Protein AF-A0A024WIL2-F1 (afdb_monomer_lite)

pLDDT: mean 81.46, std 15.48, range [38.41, 95.81]

Sequence (92 aa):
MQKYIYVIVQFCGAVKQGPNLHGFYGRKSGDSDFPYSDANKNSGIIWSDKHLFEYLLNPKLYIPGTKMIFAGIKKEKERADLIEYLKKASSE

InterPro domains:
  IPR002327 Cytochrome c, class IA/ IB [PR00604] (15-30)
  IPR002327 Cytochrome c, class IA/ IB [PR00604] (44-60)
  IPR002327 Cytochrome c, class IA/ IB [PR00604] (63-73)
  IPR002327 Cytochrome c, class IA/ IB [PR00604] (80-88)
  IPR002327 Cytochrome c, class IA/ IB [PTHR11961] (13-90)
  IPR009056 Cytochrome c-like domain [PF00034] (16-89)
  IPR009056 Cytochrome c-like domain [PS51007] (1-90)
  IPR036909 Cytochrome c-like domain superfamily [G3DSA:1.10.760.10] (8-89)
  IPR036909 Cytochrome c-like domain superfamily [SSF46626] (13-89)

Structure (mmCIF, N/CA/C/O backbone):
data_AF-A0A024WIL2-F1
#
_entry.id   AF-A0A024WIL2-F1
#
loop_
_atom_site.group_PDB
_atom_site.id
_atom_site.type_symbol
_atom_site.label_atom_id
_atom_site.label_alt_id
_atom_site.label_comp_id
_atom_site.label_asym_id
_atom_site.label_entity_id
_atom_site.label_seq_id
_atom_site.pdbx_PDB_ins_code
_atom_site.Cartn_x
_atom_site.Cartn_y
_atom_site.Cartn_z
_atom_site.occupancy
_atom_site.B_iso_or_equiv
_atom_site.auth_seq_id
_atom_site.auth_comp_id
_atom_site.auth_asym_id
_atom_site.auth_atom_id
_atom_site.pdbx_PDB_model_num
ATOM 1 N N . MET A 1 1 ? -6.458 12.172 8.634 1.00 67.56 1 MET A N 1
ATOM 2 C CA . MET A 1 1 ? -6.136 12.248 7.195 1.00 67.56 1 MET A CA 1
ATOM 3 C C . MET A 1 1 ? -4.690 12.692 6.955 1.00 67.56 1 MET A C 1
ATOM 5 O O . MET A 1 1 ? -3.909 11.850 6.535 1.00 67.56 1 MET A O 1
ATOM 9 N N . GLN A 1 2 ? -4.281 13.913 7.344 1.00 64.25 2 GLN A N 1
ATOM 10 C CA . GLN A 1 2 ? -2.911 14.447 7.145 1.00 64.25 2 GLN A CA 1
ATOM 11 C C . GLN A 1 2 ? -1.771 13.497 7.562 1.00 64.25 2 GLN A C 1
ATOM 13 O O . GLN A 1 2 ? -0.816 13.298 6.817 1.00 64.25 2 GLN A O 1
ATOM 18 N N . LYS A 1 3 ? -1.896 12.859 8.736 1.00 71.88 3 LYS A N 1
ATOM 19 C CA . LYS A 1 3 ? -0.878 11.933 9.260 1.00 71.88 3 LYS A CA 1
ATOM 20 C C . LYS A 1 3 ? -0.640 10.704 8.373 1.00 71.88 3 LYS A C 1
ATOM 22 O O . LYS A 1 3 ? 0.464 10.183 8.355 1.00 71.88 3 LYS A O 1
ATOM 27 N N . TYR A 1 4 ? -1.667 10.228 7.664 1.00 75.31 4 TYR A N 1
ATOM 28 C CA . TYR A 1 4 ? -1.556 9.041 6.813 1.00 75.31 4 TYR A CA 1
ATOM 29 C C . TYR A 1 4 ? -0.919 9.394 5.472 1.00 75.31 4 TYR A C 1
ATOM 31 O O . TYR A 1 4 ? -0.071 8.654 4.989 1.00 75.31 4 TYR A O 1
ATOM 39 N N . ILE A 1 5 ? -1.262 10.561 4.923 1.00 70.81 5 ILE A N 1
ATOM 40 C CA . ILE A 1 5 ? -0.712 11.064 3.659 1.00 70.81 5 ILE A CA 1
ATOM 41 C C . ILE A 1 5 ? 0.816 11.153 3.741 1.00 70.81 5 ILE A C 1
ATOM 43 O O . ILE A 1 5 ? 1.500 10.634 2.866 1.00 70.81 5 ILE A O 1
ATOM 47 N N . TYR A 1 6 ? 1.358 11.705 4.833 1.00 66.44 6 TYR A N 1
ATOM 48 C CA . TYR A 1 6 ? 2.809 11.828 5.020 1.00 66.44 6 TYR A CA 1
ATOM 49 C C . TYR A 1 6 ? 3.543 10.475 4.960 1.00 66.44 6 TYR A C 1
ATOM 51 O O . TYR A 1 6 ? 4.603 10.368 4.346 1.00 66.44 6 TYR A O 1
ATOM 59 N N . VAL A 1 7 ? 2.950 9.426 5.540 1.00 68.06 7 VAL A N 1
ATOM 60 C CA . VAL A 1 7 ? 3.534 8.074 5.571 1.00 68.06 7 VAL A CA 1
ATOM 61 C C . VAL A 1 7 ? 3.511 7.413 4.189 1.00 68.06 7 VAL A C 1
ATOM 63 O O . VAL A 1 7 ? 4.490 6.778 3.802 1.00 68.06 7 VAL A O 1
ATOM 66 N N . ILE A 1 8 ? 2.417 7.566 3.433 1.00 70.81 8 ILE A N 1
ATOM 67 C CA . ILE A 1 8 ? 2.282 6.970 2.092 1.00 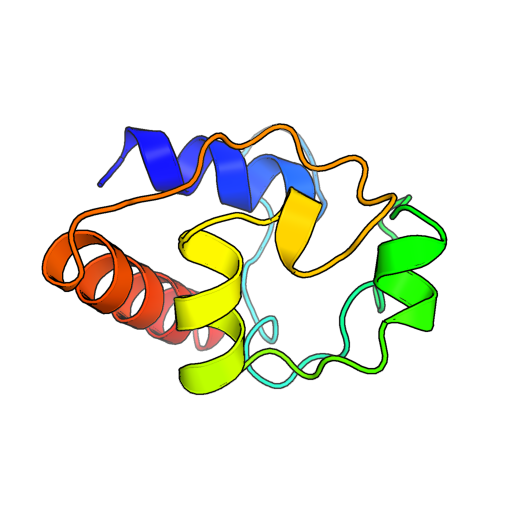70.81 8 ILE A CA 1
ATOM 68 C C . ILE A 1 8 ? 3.194 7.676 1.079 1.00 70.81 8 ILE A C 1
ATOM 70 O O . ILE A 1 8 ? 3.890 7.022 0.303 1.00 70.81 8 ILE A O 1
ATOM 74 N N . VAL A 1 9 ? 3.239 9.008 1.122 1.00 62.50 9 VAL A N 1
ATOM 75 C CA . VAL A 1 9 ? 3.999 9.845 0.183 1.00 62.50 9 VAL A CA 1
ATOM 76 C C . VAL A 1 9 ? 5.512 9.614 0.303 1.00 62.50 9 VAL A C 1
ATOM 78 O O . VAL A 1 9 ? 6.198 9.521 -0.712 1.00 62.50 9 VAL A O 1
ATOM 81 N N . GLN A 1 10 ? 6.050 9.428 1.515 1.00 57.47 10 GLN A N 1
ATOM 82 C CA . GLN A 1 10 ? 7.477 9.118 1.699 1.00 57.47 10 GLN A CA 1
ATOM 83 C C . GLN A 1 10 ? 7.919 7.805 1.028 1.00 57.47 10 GLN A C 1
ATOM 85 O O . GLN A 1 10 ? 9.075 7.693 0.623 1.00 57.47 10 GLN A O 1
ATOM 90 N N . PHE A 1 11 ? 7.018 6.830 0.883 1.00 56.50 11 PHE A N 1
ATOM 91 C CA . PHE A 1 11 ? 7.317 5.523 0.289 1.00 56.50 11 PHE A CA 1
ATOM 92 C C . PHE A 1 11 ? 7.083 5.451 -1.229 1.00 56.50 11 PHE A C 1
ATOM 94 O O . PHE A 1 11 ? 7.524 4.486 -1.850 1.00 56.50 11 PHE A O 1
ATOM 101 N N . CYS A 1 12 ? 6.411 6.437 -1.839 1.00 54.06 12 CYS A N 1
ATOM 102 C CA . CYS A 1 12 ? 6.132 6.456 -3.283 1.00 54.06 12 CYS A CA 1
ATOM 103 C C . CYS A 1 12 ? 7.223 7.142 -4.137 1.00 54.06 12 CYS A C 1
ATOM 105 O O . CYS A 1 12 ? 7.171 7.086 -5.361 1.00 54.06 12 CYS A O 1
ATOM 107 N N . GLY A 1 13 ? 8.248 7.717 -3.504 1.00 44.16 13 GLY A N 1
ATOM 108 C CA . GLY A 1 13 ? 9.470 8.159 -4.176 1.00 44.16 13 GLY A CA 1
ATOM 109 C C . GLY A 1 13 ? 9.471 9.594 -4.707 1.00 44.16 13 GLY A C 1
ATOM 110 O O . GLY A 1 13 ? 8.843 9.889 -5.713 1.00 44.16 13 GLY A O 1
ATOM 111 N N . ALA A 1 14 ? 10.287 10.415 -4.023 1.00 43.03 14 ALA A N 1
ATOM 112 C CA . ALA A 1 14 ? 10.973 11.667 -4.407 1.00 43.03 14 ALA A CA 1
ATOM 113 C C . ALA A 1 14 ? 10.779 12.880 -3.453 1.00 43.03 14 ALA A C 1
ATOM 115 O O . ALA A 1 14 ? 9.989 13.786 -3.664 1.00 43.03 14 ALA A O 1
ATOM 116 N N . VAL A 1 15 ? 11.579 12.853 -2.383 1.00 43.03 15 VAL A N 1
ATOM 117 C CA . VAL A 1 15 ? 12.419 13.924 -1.799 1.00 43.03 15 VAL A CA 1
ATOM 118 C C . VAL A 1 15 ? 11.860 15.352 -1.576 1.00 43.03 15 VAL A C 1
ATOM 120 O O . VAL A 1 15 ? 11.713 16.171 -2.472 1.00 43.03 15 VAL A O 1
ATOM 123 N N . LYS A 1 16 ? 11.773 15.688 -0.281 1.00 40.09 16 LYS A N 1
ATOM 124 C CA . LYS A 1 16 ? 11.881 17.013 0.372 1.00 40.09 16 LYS A CA 1
ATOM 125 C C . LYS A 1 16 ? 10.794 18.076 0.168 1.00 40.09 16 LYS A C 1
ATOM 127 O O . LYS A 1 16 ? 10.651 18.871 1.089 1.00 40.09 16 LYS A O 1
ATOM 132 N N . GLN A 1 17 ? 9.968 18.037 -0.870 1.00 42.25 17 GLN A N 1
ATOM 133 C CA . GLN A 1 17 ? 8.715 18.809 -0.977 1.00 42.25 17 GLN A CA 1
ATOM 134 C C . GLN A 1 17 ? 7.726 17.988 -1.823 1.00 42.25 17 GLN A C 1
ATOM 136 O O . GLN A 1 17 ? 7.571 18.245 -3.001 1.00 42.25 17 GLN A O 1
ATOM 141 N N . GLY A 1 18 ? 7.138 16.942 -1.222 1.00 38.41 18 GLY A N 1
ATOM 142 C CA . GLY A 1 18 ? 6.068 16.101 -1.793 1.00 38.41 18 GLY A CA 1
ATOM 143 C C . GLY A 1 18 ? 6.325 15.468 -3.178 1.00 38.41 18 GLY A C 1
ATOM 144 O O . GLY A 1 18 ? 6.118 16.139 -4.182 1.00 38.41 18 GLY A O 1
ATOM 145 N N . PRO A 1 19 ? 6.677 14.172 -3.290 1.00 47.44 19 PRO A N 1
ATOM 146 C CA . PRO A 1 19 ? 6.716 13.503 -4.586 1.00 47.44 19 PRO A CA 1
ATOM 147 C C . PRO A 1 19 ? 5.346 13.398 -5.250 1.00 47.44 19 PRO A C 1
ATOM 149 O O . PRO A 1 19 ? 4.340 13.097 -4.608 1.00 47.44 19 PRO A O 1
ATOM 152 N N . ASN A 1 20 ? 5.370 13.598 -6.563 1.00 58.41 20 ASN A N 1
ATOM 153 C CA . ASN A 1 20 ? 4.243 13.517 -7.469 1.00 58.41 20 ASN A CA 1
ATOM 154 C C . ASN A 1 20 ? 3.501 12.165 -7.345 1.00 58.41 20 ASN A C 1
ATOM 156 O O . ASN A 1 20 ? 4.077 11.108 -7.611 1.00 58.41 20 ASN A O 1
ATOM 160 N N . LEU A 1 21 ? 2.225 12.193 -6.945 1.00 68.12 21 LEU A N 1
ATOM 161 C CA . LEU A 1 21 ? 1.347 11.015 -6.940 1.00 68.12 21 LEU A CA 1
ATOM 162 C C . LEU A 1 21 ? 0.812 10.692 -8.345 1.00 68.12 21 LEU A C 1
ATOM 164 O O . LEU A 1 21 ? 0.179 9.652 -8.522 1.00 68.12 21 LEU A O 1
ATOM 168 N N . HIS A 1 22 ? 1.086 11.532 -9.345 1.00 72.44 22 HIS A N 1
ATOM 169 C CA . HIS A 1 22 ? 0.606 11.386 -10.712 1.00 72.44 22 HIS A CA 1
ATOM 170 C C . HIS A 1 22 ? 0.932 10.009 -11.296 1.00 72.44 22 HIS A C 1
ATOM 172 O O . HIS A 1 22 ? 2.052 9.491 -11.201 1.00 72.44 22 HIS A O 1
ATOM 178 N N . GLY A 1 23 ? -0.090 9.382 -11.873 1.00 75.50 23 GLY A N 1
ATOM 179 C CA . GLY A 1 23 ? -0.023 8.034 -12.427 1.00 75.50 23 GLY A CA 1
ATOM 180 C C . GLY A 1 23 ? 0.285 6.935 -11.405 1.00 75.50 23 GLY A C 1
ATOM 181 O O . GLY A 1 23 ? 0.762 5.876 -11.795 1.00 75.50 23 GLY A O 1
ATOM 182 N N . PHE A 1 24 ? 0.140 7.164 -10.092 1.00 82.19 24 PHE A N 1
ATOM 183 C CA . PHE A 1 24 ? 0.247 6.112 -9.065 1.00 82.19 24 PHE A CA 1
ATOM 184 C C . PHE A 1 24 ? -0.887 5.100 -9.199 1.00 82.19 24 PHE A C 1
ATOM 186 O O . PHE A 1 24 ? -0.677 3.888 -9.125 1.00 82.19 24 PHE A O 1
ATOM 193 N N . TYR A 1 25 ? -2.094 5.611 -9.404 1.00 85.50 25 TYR A N 1
ATOM 194 C CA . TYR A 1 25 ? -3.284 4.805 -9.562 1.00 85.50 25 TYR A CA 1
ATOM 195 C C . TYR A 1 25 ? -3.218 4.041 -10.892 1.00 85.50 25 TYR A C 1
ATOM 197 O O . TYR A 1 25 ? -2.935 4.620 -11.937 1.00 85.50 25 TYR A O 1
ATOM 205 N N . GLY A 1 26 ? -3.437 2.727 -10.855 1.00 87.12 26 GLY A N 1
ATOM 206 C CA . GLY A 1 26 ? -3.261 1.840 -12.008 1.00 87.12 26 GLY A CA 1
ATOM 207 C C . GLY A 1 26 ? -1.811 1.435 -12.293 1.00 87.12 26 GLY A C 1
ATOM 208 O O . GLY A 1 26 ? -1.579 0.622 -13.186 1.00 87.12 26 GLY A O 1
ATOM 209 N N . ARG A 1 27 ? -0.828 1.937 -11.533 1.00 88.44 27 ARG A N 1
ATOM 210 C CA . ARG A 1 27 ? 0.576 1.532 -11.674 1.00 88.44 27 ARG A CA 1
ATOM 211 C C . ARG A 1 27 ? 0.831 0.186 -11.013 1.00 88.44 27 ARG A C 1
ATOM 213 O O . ARG A 1 27 ? 0.215 -0.154 -9.998 1.00 88.44 27 ARG A O 1
ATOM 220 N N . LYS A 1 28 ? 1.806 -0.550 -11.540 1.00 90.62 28 LYS A N 1
ATOM 221 C CA . LYS A 1 28 ? 2.346 -1.731 -10.872 1.00 90.62 28 LYS A CA 1
ATOM 222 C C . LYS A 1 28 ? 3.122 -1.323 -9.610 1.00 90.62 28 LYS A C 1
ATOM 224 O O . LYS A 1 28 ? 3.844 -0.327 -9.583 1.00 90.62 28 LYS A O 1
ATOM 229 N N . SER A 1 29 ? 2.969 -2.094 -8.537 1.00 89.69 29 SER A N 1
ATOM 230 C CA . SER A 1 29 ? 3.736 -1.895 -7.305 1.00 89.69 29 SER A CA 1
ATOM 231 C C . SER A 1 29 ? 5.227 -2.115 -7.554 1.00 89.69 29 SER A C 1
ATOM 233 O O . SER A 1 29 ? 5.620 -3.072 -8.216 1.00 89.69 29 SER A O 1
ATOM 235 N N . GLY A 1 30 ? 6.061 -1.228 -7.013 1.00 86.06 30 GLY A N 1
ATOM 236 C CA . GLY A 1 30 ? 7.509 -1.303 -7.195 1.00 86.06 30 GLY A CA 1
ATOM 237 C C . GLY A 1 30 ? 8.020 -0.831 -8.560 1.00 86.06 30 GLY A C 1
ATOM 238 O O . GLY A 1 30 ? 9.213 -0.964 -8.813 1.00 86.06 30 GLY A O 1
ATOM 239 N N . ASP A 1 31 ? 7.144 -0.297 -9.413 1.00 85.12 31 ASP A N 1
ATOM 240 C CA . ASP A 1 31 ? 7.457 0.150 -10.773 1.00 85.12 31 ASP A CA 1
ATOM 241 C C . ASP A 1 31 ? 7.743 1.661 -10.805 1.00 85.12 31 ASP A C 1
ATOM 243 O O . ASP A 1 31 ? 6.927 2.483 -11.229 1.00 85.12 31 ASP A O 1
ATOM 247 N N . SER A 1 32 ? 8.874 2.049 -10.212 1.00 77.19 32 SER A N 1
ATOM 248 C CA . SER A 1 32 ? 9.448 3.394 -10.324 1.00 77.19 32 SER A CA 1
ATOM 249 C C . SER A 1 32 ? 10.942 3.369 -9.995 1.00 77.19 32 SER A C 1
ATOM 251 O O . SER A 1 32 ? 11.457 2.372 -9.487 1.00 77.19 32 SER A O 1
ATOM 253 N N . ASP A 1 33 ? 11.624 4.496 -10.206 1.00 76.12 33 ASP A N 1
ATOM 254 C CA . ASP A 1 33 ? 13.041 4.674 -9.857 1.00 76.12 33 ASP A CA 1
ATOM 255 C C . ASP A 1 33 ? 13.307 4.706 -8.335 1.00 76.12 33 ASP A C 1
ATOM 257 O O . ASP A 1 33 ? 14.449 4.836 -7.888 1.00 76.12 33 ASP A O 1
ATOM 261 N N . PHE A 1 34 ? 12.269 4.582 -7.500 1.00 75.44 34 PHE A N 1
ATOM 262 C CA . PHE A 1 34 ? 12.426 4.478 -6.054 1.00 75.44 34 PHE A CA 1
ATOM 263 C C . PHE A 1 34 ? 13.000 3.106 -5.650 1.00 75.44 34 PHE A C 1
ATOM 265 O O . PHE A 1 34 ? 12.575 2.072 -6.174 1.00 75.44 34 PHE A O 1
ATOM 272 N N . PRO A 1 35 ? 13.912 3.040 -4.658 1.00 78.00 35 PRO A N 1
ATOM 273 C CA . PRO A 1 35 ? 14.463 1.784 -4.151 1.00 78.00 35 PRO A CA 1
ATOM 274 C C . PRO A 1 35 ? 13.442 0.997 -3.309 1.00 78.00 35 PRO A C 1
ATOM 276 O O . PRO A 1 35 ? 13.565 0.852 -2.089 1.00 78.00 35 PRO A O 1
ATOM 279 N N . TYR A 1 36 ? 12.426 0.450 -3.971 1.00 83.06 36 TYR A N 1
ATOM 280 C CA . TYR A 1 36 ? 11.445 -0.439 -3.364 1.00 83.06 36 TYR A CA 1
ATOM 281 C C . TYR A 1 36 ? 12.072 -1.736 -2.855 1.00 83.06 36 TYR A C 1
ATOM 283 O O . TYR A 1 36 ? 13.123 -2.184 -3.318 1.00 83.06 36 TYR A O 1
ATOM 291 N N . SER A 1 37 ? 11.374 -2.370 -1.911 1.00 86.56 37 SER A N 1
ATOM 292 C CA . SER A 1 37 ? 11.670 -3.746 -1.520 1.00 86.56 37 SER A CA 1
ATOM 293 C C . SER A 1 37 ? 11.448 -4.711 -2.690 1.00 86.56 37 SER A C 1
ATOM 295 O O . SER A 1 37 ? 10.568 -4.482 -3.525 1.00 86.56 37 SER A O 1
ATOM 297 N N . ASP A 1 38 ? 12.186 -5.820 -2.711 1.00 90.12 38 ASP A N 1
ATOM 298 C CA . ASP A 1 38 ? 11.976 -6.873 -3.712 1.00 90.12 38 ASP A CA 1
ATOM 299 C C . ASP A 1 38 ? 10.563 -7.459 -3.623 1.00 90.12 38 ASP A C 1
ATOM 301 O O . ASP A 1 38 ? 9.974 -7.811 -4.641 1.00 90.12 38 ASP A O 1
ATOM 305 N N . ALA A 1 39 ? 9.969 -7.472 -2.425 1.00 91.50 39 ALA A N 1
ATOM 306 C CA . ALA A 1 39 ? 8.583 -7.878 -2.228 1.00 91.50 39 ALA A CA 1
ATOM 307 C C . ALA A 1 39 ? 7.597 -6.982 -2.992 1.00 91.50 39 ALA A C 1
ATOM 309 O O . ALA A 1 39 ? 6.697 -7.483 -3.656 1.00 91.50 39 ALA A O 1
ATOM 310 N N . ASN A 1 40 ? 7.774 -5.656 -2.952 1.00 89.44 40 ASN A N 1
ATOM 311 C CA . ASN A 1 40 ? 6.919 -4.728 -3.699 1.00 89.44 40 ASN A CA 1
ATOM 312 C C . ASN A 1 40 ? 7.067 -4.928 -5.213 1.00 89.44 40 ASN A C 1
ATOM 314 O O . ASN A 1 40 ? 6.051 -5.080 -5.892 1.00 89.44 40 ASN A O 1
ATOM 318 N N . LYS A 1 41 ? 8.309 -5.003 -5.714 1.00 89.44 41 LYS A N 1
ATOM 319 C CA . LYS A 1 41 ? 8.617 -5.200 -7.145 1.00 89.44 41 LYS A CA 1
ATOM 320 C C . LYS A 1 41 ? 8.023 -6.498 -7.704 1.00 89.44 41 LYS A C 1
ATOM 322 O O . LYS A 1 41 ? 7.515 -6.522 -8.824 1.00 89.44 41 LYS A O 1
ATOM 327 N N . ASN A 1 42 ? 8.051 -7.563 -6.902 1.00 93.25 42 ASN A N 1
ATOM 328 C CA . ASN A 1 42 ? 7.588 -8.897 -7.289 1.00 93.25 42 ASN A CA 1
ATOM 329 C C . ASN A 1 42 ? 6.142 -9.205 -6.868 1.00 93.25 42 ASN A C 1
ATOM 331 O O . ASN A 1 42 ? 5.652 -10.296 -7.138 1.00 93.25 42 ASN A O 1
ATOM 335 N N . SER A 1 43 ? 5.437 -8.264 -6.234 1.00 92.25 43 SER A N 1
ATOM 336 C CA . SER A 1 43 ? 4.094 -8.512 -5.690 1.00 92.25 43 SER A CA 1
ATOM 337 C C . SER A 1 43 ? 3.019 -8.792 -6.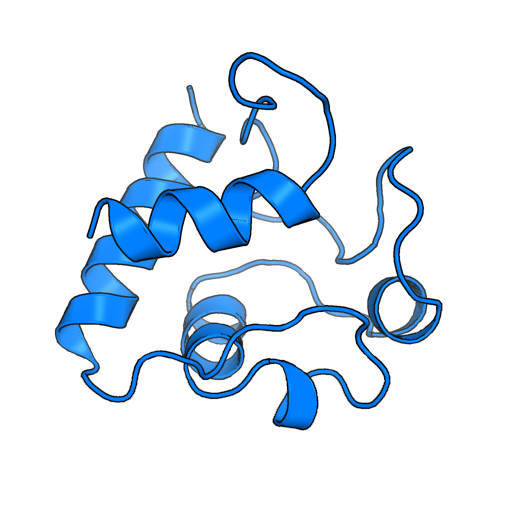745 1.00 92.25 43 SER A C 1
ATOM 339 O O . SER A 1 43 ? 1.968 -9.333 -6.416 1.00 92.25 43 SER A O 1
ATOM 341 N N . GLY A 1 44 ? 3.239 -8.374 -7.998 1.00 92.31 44 GLY A N 1
ATOM 342 C CA . GLY A 1 44 ? 2.241 -8.468 -9.071 1.00 92.31 44 GLY A CA 1
ATOM 343 C C . GLY A 1 44 ? 1.025 -7.549 -8.890 1.00 92.31 44 GLY A C 1
ATOM 344 O O . GLY A 1 44 ? 0.096 -7.604 -9.690 1.00 92.31 44 GLY A O 1
ATOM 345 N N . ILE A 1 45 ? 1.022 -6.697 -7.861 1.00 93.62 45 ILE A N 1
ATOM 346 C CA . ILE A 1 45 ? -0.103 -5.815 -7.541 1.00 93.62 45 ILE A CA 1
ATOM 347 C C . ILE A 1 45 ? -0.151 -4.643 -8.516 1.00 93.62 45 ILE A C 1
ATOM 349 O O . ILE A 1 45 ? 0.860 -3.982 -8.760 1.00 93.62 45 ILE A O 1
ATOM 353 N N . ILE A 1 46 ? -1.360 -4.341 -8.984 1.00 93.25 46 ILE A N 1
ATOM 354 C CA . ILE A 1 46 ? -1.703 -3.098 -9.675 1.00 93.25 46 ILE A CA 1
ATOM 355 C C . ILE A 1 46 ? -2.545 -2.254 -8.717 1.00 93.25 46 ILE A C 1
ATOM 357 O O . ILE A 1 46 ? -3.564 -2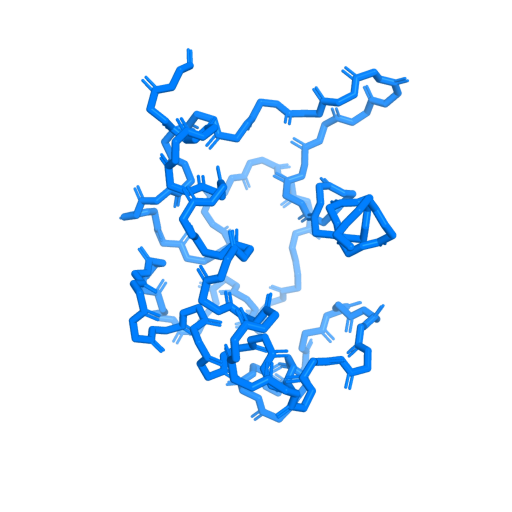.721 -8.194 1.00 93.25 46 ILE A O 1
ATOM 361 N N . TRP A 1 47 ? -2.123 -1.017 -8.453 1.00 90.62 47 TRP A N 1
ATOM 362 C CA . TRP A 1 47 ? -2.809 -0.161 -7.488 1.00 90.62 47 TRP A CA 1
ATOM 363 C C . TRP A 1 47 ? -4.212 0.211 -7.974 1.00 90.62 47 TRP A C 1
ATOM 365 O O . TRP A 1 47 ? -4.386 0.849 -9.005 1.00 90.62 47 TRP A O 1
ATOM 375 N N . SER A 1 48 ? -5.219 -0.203 -7.211 1.00 92.62 48 SER A N 1
ATOM 376 C CA . SER A 1 48 ? -6.647 0.026 -7.459 1.00 92.62 48 SER A CA 1
ATOM 377 C C . SER A 1 48 ? -7.380 0.146 -6.125 1.00 92.62 48 SER A C 1
ATOM 379 O O . SER A 1 48 ? -6.796 -0.167 -5.087 1.00 92.62 48 SER A O 1
ATOM 381 N N . ASP A 1 49 ? -8.659 0.528 -6.140 1.00 93.50 49 ASP A N 1
ATOM 382 C CA . ASP A 1 49 ? -9.470 0.687 -4.924 1.00 93.50 49 ASP A CA 1
ATOM 383 C C . ASP A 1 49 ? -9.425 -0.572 -4.048 1.00 93.50 49 ASP A C 1
ATOM 385 O O . ASP A 1 49 ? -9.124 -0.492 -2.860 1.00 93.50 49 ASP A O 1
ATOM 389 N N . LYS A 1 50 ? -9.619 -1.751 -4.654 1.00 94.81 50 LYS A N 1
ATOM 390 C CA . LYS A 1 50 ? -9.574 -3.041 -3.953 1.00 94.81 50 LYS A CA 1
ATOM 391 C C . LYS A 1 50 ? -8.211 -3.288 -3.305 1.00 94.81 50 LYS A C 1
ATOM 393 O O . LYS A 1 50 ? -8.131 -3.588 -2.117 1.00 94.81 50 LYS A O 1
ATOM 398 N N . HIS A 1 51 ? -7.140 -3.166 -4.088 1.00 94.88 51 HIS A N 1
ATOM 399 C CA . HIS A 1 51 ? -5.786 -3.446 -3.611 1.00 94.88 51 HIS A CA 1
ATOM 400 C C . HIS A 1 51 ? -5.345 -2.440 -2.541 1.00 94.88 51 HIS A C 1
ATOM 402 O O . HIS A 1 51 ? -4.738 -2.831 -1.548 1.00 94.88 51 HIS A O 1
ATOM 408 N N . LEU A 1 52 ? -5.691 -1.162 -2.699 1.00 92.88 52 LEU A N 1
ATOM 409 C CA . LEU A 1 52 ? -5.380 -0.122 -1.724 1.00 92.88 52 LEU A CA 1
ATOM 410 C C . LEU A 1 52 ? -6.177 -0.291 -0.432 1.00 92.88 52 LEU A C 1
ATOM 412 O O . LEU A 1 52 ? -5.617 -0.093 0.641 1.00 92.88 52 LEU A O 1
ATOM 416 N N . PHE A 1 53 ? -7.449 -0.682 -0.502 1.00 95.19 53 PHE A N 1
ATOM 417 C CA . PHE A 1 53 ? -8.270 -0.869 0.693 1.00 95.19 53 PHE A CA 1
ATOM 418 C C . PHE A 1 53 ? -7.731 -1.981 1.598 1.00 95.19 53 PHE A C 1
ATOM 420 O O . PHE A 1 53 ? -7.608 -1.777 2.808 1.00 95.19 53 PHE A O 1
ATOM 427 N N . GLU A 1 54 ? -7.324 -3.107 1.011 1.00 95.50 54 GLU A N 1
ATOM 428 C CA . GLU A 1 54 ? -6.681 -4.208 1.737 1.00 95.50 54 GLU A CA 1
ATOM 429 C C . GLU A 1 54 ? -5.273 -3.833 2.213 1.00 95.50 54 GLU A C 1
ATOM 431 O O . GLU A 1 54 ? -4.914 -4.029 3.377 1.00 95.50 54 GLU A O 1
ATOM 436 N N . TYR A 1 55 ? -4.475 -3.214 1.342 1.00 93.06 55 TYR A N 1
ATOM 437 C CA . TYR A 1 55 ? -3.119 -2.792 1.678 1.00 93.06 55 TYR A CA 1
ATOM 438 C C . TYR A 1 55 ? -3.091 -1.813 2.853 1.00 93.06 55 TYR A C 1
ATOM 440 O O . TYR A 1 55 ? -2.280 -1.954 3.767 1.00 93.06 55 TYR A O 1
ATOM 448 N N . LEU A 1 56 ? -4.002 -0.838 2.866 1.00 93.56 56 LEU A N 1
ATOM 449 C CA . LEU A 1 56 ? -4.093 0.163 3.924 1.00 93.56 56 LEU A CA 1
ATOM 450 C C . LEU A 1 56 ? -4.582 -0.420 5.251 1.00 93.56 56 LEU A C 1
ATOM 452 O O . LEU A 1 56 ? -4.385 0.231 6.274 1.00 93.56 56 LEU A O 1
ATOM 456 N N . LEU A 1 57 ? -5.187 -1.614 5.279 1.00 95.81 57 LEU A N 1
ATOM 457 C CA . LEU A 1 57 ? -5.505 -2.296 6.534 1.00 95.81 57 LEU A CA 1
ATOM 458 C C . LEU A 1 57 ? -4.236 -2.805 7.221 1.00 95.81 57 LEU A C 1
ATOM 460 O O . LEU A 1 57 ? -4.089 -2.612 8.427 1.00 95.81 57 LEU A O 1
ATOM 464 N N . ASN A 1 58 ? -3.343 -3.461 6.474 1.00 94.50 58 ASN A N 1
ATOM 465 C CA . ASN A 1 58 ? -2.075 -3.970 6.992 1.00 94.50 58 ASN A CA 1
ATOM 466 C C . ASN A 1 58 ? -1.067 -4.247 5.852 1.00 94.50 58 ASN A C 1
ATOM 468 O O . ASN A 1 58 ? -1.051 -5.347 5.294 1.00 94.50 58 ASN A O 1
ATOM 472 N N . PRO A 1 59 ? -0.164 -3.299 5.549 1.00 92.25 59 PRO A N 1
ATOM 473 C CA . PRO A 1 59 ? 0.790 -3.426 4.446 1.00 92.25 59 PRO A CA 1
ATOM 474 C C . PRO A 1 59 ? 1.730 -4.623 4.556 1.00 92.25 59 PRO A C 1
ATOM 476 O O . PRO A 1 59 ? 2.039 -5.254 3.551 1.00 92.25 59 PRO A O 1
ATOM 479 N N . LYS A 1 60 ? 2.184 -4.944 5.774 1.00 91.56 60 LYS A N 1
ATOM 480 C CA . LYS A 1 60 ? 3.118 -6.054 6.016 1.00 91.56 60 LYS A CA 1
ATOM 481 C C . LYS A 1 60 ? 2.466 -7.414 5.819 1.00 91.56 60 LYS A C 1
ATOM 483 O O . LYS A 1 60 ? 3.143 -8.346 5.403 1.00 91.56 60 LYS A O 1
ATOM 488 N N . LEU A 1 61 ? 1.176 -7.519 6.133 1.00 95.00 61 LEU A N 1
ATOM 489 C CA . LEU A 1 61 ? 0.400 -8.723 5.862 1.00 95.00 61 LEU A CA 1
ATOM 490 C C . LEU A 1 61 ? 0.079 -8.839 4.369 1.00 95.00 61 LEU A C 1
ATOM 492 O O . LEU A 1 61 ? 0.138 -9.930 3.816 1.00 95.00 61 LEU A O 1
ATOM 496 N N . TYR A 1 62 ? -0.236 -7.714 3.725 1.00 95.81 62 TYR A N 1
ATOM 497 C CA . TYR A 1 62 ? -0.631 -7.686 2.321 1.00 95.81 62 TYR A CA 1
ATOM 498 C C . TYR A 1 62 ? 0.535 -7.933 1.355 1.00 95.81 62 TYR A C 1
ATOM 500 O O . TYR A 1 62 ? 0.390 -8.662 0.379 1.00 95.81 62 TYR A O 1
ATOM 508 N N . ILE A 1 63 ? 1.699 -7.340 1.634 1.00 93.44 63 ILE A N 1
ATOM 509 C CA . ILE A 1 63 ? 2.948 -7.545 0.891 1.00 93.44 63 ILE A CA 1
ATOM 510 C C . ILE A 1 63 ? 4.019 -8.009 1.888 1.00 93.44 63 ILE A C 1
ATOM 512 O O . ILE A 1 63 ? 4.776 -7.184 2.417 1.00 93.44 63 ILE A O 1
ATOM 516 N N . PRO A 1 64 ? 4.099 -9.321 2.174 1.00 94.25 64 PRO A N 1
ATOM 517 C CA . PRO A 1 64 ? 5.119 -9.866 3.062 1.00 94.25 64 PRO A CA 1
ATOM 518 C C . PRO A 1 64 ? 6.527 -9.512 2.576 1.00 94.25 64 PRO A C 1
ATOM 520 O O . PRO A 1 64 ? 6.874 -9.741 1.422 1.00 94.25 64 PRO A O 1
ATOM 523 N N . GLY A 1 65 ? 7.343 -8.926 3.456 1.00 89.50 65 GLY A N 1
ATOM 524 C CA . GLY A 1 65 ? 8.689 -8.449 3.113 1.00 89.50 65 GLY A CA 1
ATOM 525 C C . GLY A 1 65 ? 8.751 -7.003 2.610 1.00 89.50 65 GLY A C 1
ATOM 526 O O . GLY A 1 65 ? 9.838 -6.516 2.292 1.00 89.50 65 GLY A O 1
ATOM 527 N N . THR A 1 66 ? 7.623 -6.280 2.577 1.00 88.88 66 THR A N 1
ATOM 528 C CA . THR A 1 66 ? 7.661 -4.838 2.322 1.00 88.88 66 THR A CA 1
ATOM 529 C C . THR A 1 66 ? 8.477 -4.106 3.389 1.00 88.88 66 THR A C 1
ATOM 531 O O . THR A 1 66 ? 8.380 -4.379 4.587 1.00 88.88 66 THR A O 1
ATOM 534 N N . LYS A 1 67 ? 9.257 -3.113 2.950 1.00 84.94 67 LYS A N 1
ATOM 535 C CA . LYS A 1 67 ? 9.954 -2.176 3.843 1.00 84.94 67 LYS A CA 1
ATOM 536 C C . LYS A 1 67 ? 9.011 -1.114 4.425 1.00 84.94 67 LYS A C 1
ATOM 538 O O . LYS A 1 67 ? 9.453 -0.317 5.246 1.00 84.94 67 LYS A O 1
ATOM 543 N N . MET A 1 68 ? 7.734 -1.092 4.027 1.00 83.62 68 MET A N 1
ATOM 544 C CA . MET A 1 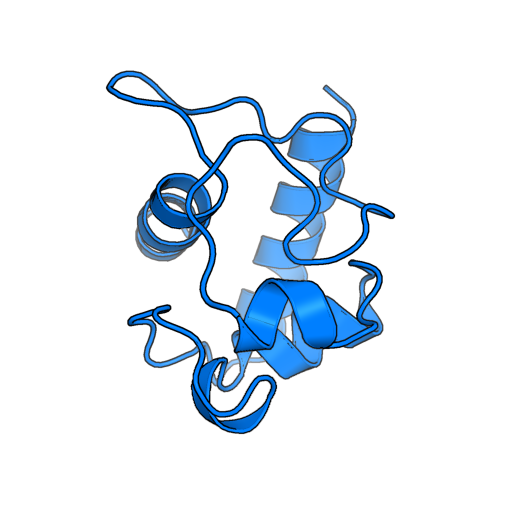68 ? 6.757 -0.121 4.515 1.00 83.62 68 MET A CA 1
ATOM 545 C C . MET A 1 68 ? 6.491 -0.282 6.015 1.00 83.62 68 MET A C 1
ATOM 547 O O . MET A 1 68 ? 5.988 -1.304 6.487 1.00 83.62 68 MET A O 1
ATOM 551 N N . ILE A 1 69 ? 6.793 0.776 6.769 1.00 83.81 69 ILE A N 1
ATOM 552 C CA . ILE A 1 69 ? 6.516 0.864 8.204 1.00 83.81 69 ILE A CA 1
ATOM 553 C C . ILE A 1 69 ? 5.235 1.671 8.386 1.00 83.81 69 ILE A C 1
ATOM 555 O O . ILE A 1 69 ? 5.251 2.874 8.627 1.00 83.81 69 ILE A O 1
ATOM 559 N N . PHE A 1 70 ? 4.103 0.990 8.244 1.00 86.44 70 PHE A N 1
ATOM 560 C CA . PHE A 1 70 ? 2.792 1.565 8.501 1.00 86.44 70 PHE A CA 1
ATOM 561 C C . PHE A 1 70 ? 1.917 0.544 9.220 1.00 86.44 70 PHE A C 1
ATOM 563 O O . PHE A 1 70 ? 1.809 -0.601 8.790 1.00 86.44 70 PHE A O 1
ATOM 570 N N . ALA A 1 71 ? 1.309 0.962 10.332 1.00 88.38 71 ALA A N 1
ATOM 571 C CA . ALA A 1 71 ? 0.471 0.095 11.161 1.00 88.38 71 ALA A CA 1
ATOM 572 C C . ALA A 1 71 ? -0.889 -0.232 10.519 1.00 88.38 71 ALA A C 1
ATOM 574 O O . ALA A 1 71 ? -1.580 -1.133 10.988 1.00 88.38 71 ALA A O 1
ATOM 575 N N . GLY A 1 72 ? -1.266 0.500 9.467 1.00 91.44 72 GLY A N 1
ATOM 576 C CA . GLY A 1 72 ? -2.559 0.379 8.815 1.00 91.44 72 GLY A CA 1
ATOM 577 C C . GLY A 1 72 ? -3.654 1.251 9.435 1.00 91.44 72 GLY A C 1
ATOM 578 O O . GLY A 1 72 ? -3.465 1.935 10.444 1.00 91.44 72 GLY A O 1
ATOM 579 N N . ILE A 1 73 ? -4.821 1.232 8.800 1.00 93.81 73 ILE A N 1
ATOM 580 C CA . ILE A 1 73 ? -6.021 1.985 9.162 1.00 93.81 73 ILE A CA 1
ATOM 581 C C . ILE A 1 73 ? -7.153 0.977 9.336 1.00 93.81 73 ILE A C 1
ATOM 583 O O . ILE A 1 73 ? -7.600 0.361 8.371 1.00 93.81 73 ILE A O 1
ATOM 587 N N . LYS A 1 74 ? -7.633 0.799 10.572 1.00 94.31 74 LYS A N 1
ATOM 588 C CA . LYS A 1 74 ? -8.709 -0.164 10.871 1.00 94.31 74 LYS A CA 1
ATOM 589 C C . LYS A 1 74 ? -10.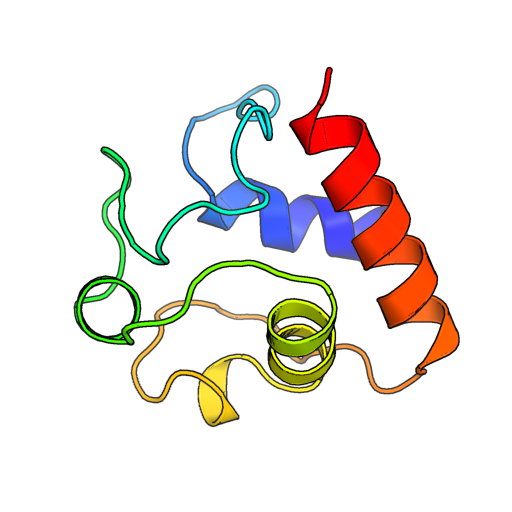090 0.323 10.439 1.00 94.31 74 LYS A C 1
ATOM 591 O O . LYS A 1 74 ? -10.933 -0.482 10.071 1.00 94.31 74 LYS A O 1
ATOM 596 N N . LYS A 1 75 ? -10.325 1.634 10.511 1.00 95.62 75 LYS A N 1
ATOM 597 C CA . LYS A 1 75 ? -11.612 2.237 10.162 1.00 95.62 75 LYS A CA 1
ATOM 598 C C . LYS A 1 75 ? -11.761 2.293 8.649 1.00 95.62 75 LYS A C 1
ATOM 600 O O . LYS A 1 75 ? -10.993 2.974 7.976 1.00 95.62 75 LYS A O 1
ATOM 605 N N . GLU A 1 76 ? -12.789 1.632 8.141 1.00 95.44 76 GLU A N 1
ATOM 606 C CA . GLU A 1 76 ? -13.060 1.530 6.706 1.00 95.44 76 GLU A CA 1
ATOM 607 C C . GLU A 1 76 ? -13.263 2.891 6.048 1.00 95.44 76 GLU A C 1
ATOM 609 O O . GLU A 1 76 ? -12.655 3.163 5.017 1.00 95.44 76 GLU A O 1
ATOM 614 N N . LYS A 1 77 ? -14.028 3.781 6.691 1.00 94.88 77 LYS A N 1
ATOM 615 C CA . LYS A 1 77 ? -14.247 5.144 6.194 1.00 94.88 77 LYS A CA 1
ATOM 616 C C . LYS A 1 77 ? -12.937 5.917 6.023 1.00 94.88 77 LYS A C 1
ATOM 618 O O . LYS A 1 77 ? -12.707 6.499 4.976 1.00 94.88 77 LYS A O 1
ATOM 623 N N . GLU A 1 78 ? -12.033 5.847 7.003 1.00 93.25 78 GLU A N 1
ATOM 624 C CA . GLU A 1 78 ? -10.730 6.523 6.901 1.00 93.25 78 GLU A CA 1
ATOM 625 C C . GLU A 1 78 ? -9.860 5.952 5.762 1.00 93.25 78 GLU A C 1
ATOM 627 O O . GLU A 1 78 ? -9.061 6.692 5.188 1.00 93.25 78 GLU A O 1
ATOM 632 N N . ARG A 1 79 ? -10.005 4.661 5.417 1.00 93.88 79 ARG A N 1
ATOM 633 C CA . ARG A 1 79 ? -9.349 4.073 4.236 1.00 93.88 79 ARG A CA 1
ATOM 634 C C . ARG A 1 79 ? -9.981 4.563 2.942 1.00 93.88 79 ARG A C 1
ATOM 636 O O . ARG A 1 79 ? -9.246 4.970 2.053 1.00 93.88 79 ARG A O 1
ATOM 643 N N . ALA A 1 80 ? -11.308 4.528 2.849 1.00 94.50 80 ALA A N 1
ATOM 644 C CA . ALA A 1 80 ? -12.041 4.970 1.667 1.00 94.50 80 ALA A CA 1
ATOM 645 C C . ALA A 1 80 ? -11.733 6.439 1.339 1.00 94.50 80 ALA A C 1
ATOM 647 O O . ALA A 1 80 ? -11.334 6.739 0.215 1.00 94.50 80 ALA A O 1
ATOM 648 N N . ASP A 1 81 ? -11.791 7.318 2.343 1.00 93.12 81 ASP A N 1
ATOM 649 C CA . ASP A 1 81 ? -11.487 8.741 2.179 1.00 93.12 81 ASP A CA 1
ATOM 650 C C . ASP A 1 81 ? -10.033 8.957 1.704 1.00 93.12 81 ASP A C 1
ATOM 652 O O . ASP A 1 81 ? -9.755 9.812 0.862 1.00 93.12 81 ASP A O 1
ATOM 656 N N . LEU A 1 82 ? -9.079 8.167 2.221 1.00 90.06 82 LEU A N 1
ATOM 657 C CA . LEU A 1 82 ? -7.679 8.242 1.796 1.00 90.06 82 LEU A CA 1
ATOM 658 C C . LEU A 1 82 ? -7.485 7.742 0.359 1.00 90.06 82 LEU A C 1
ATOM 660 O O . LEU A 1 82 ? -6.706 8.331 -0.383 1.00 90.06 82 LEU A O 1
ATOM 664 N N . ILE A 1 83 ? -8.173 6.673 -0.040 1.00 91.12 83 ILE A N 1
ATOM 665 C CA . ILE A 1 83 ? -8.113 6.148 -1.410 1.00 91.12 83 ILE A CA 1
ATOM 666 C C . ILE A 1 83 ? -8.659 7.176 -2.395 1.00 91.12 83 ILE A C 1
ATOM 668 O O . ILE A 1 83 ? -8.029 7.418 -3.423 1.00 91.12 83 ILE A O 1
ATOM 672 N N . GLU A 1 84 ? -9.778 7.825 -2.070 1.00 91.50 84 GLU A N 1
ATOM 673 C CA . GLU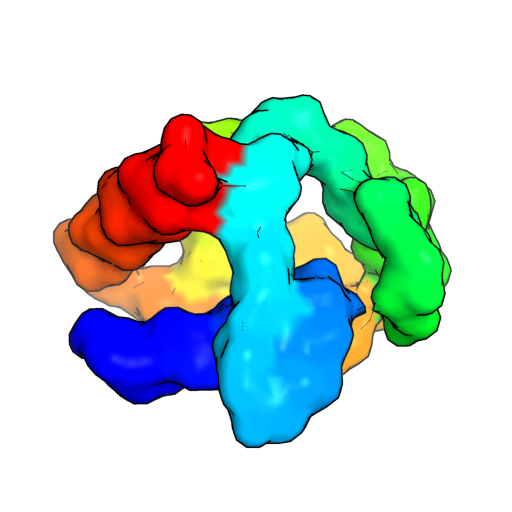 A 1 84 ? -10.339 8.884 -2.909 1.00 91.50 84 GLU A CA 1
ATOM 674 C C . GLU A 1 84 ? -9.353 10.049 -3.065 1.00 91.50 84 GLU A C 1
ATOM 676 O O . GLU A 1 84 ? -9.131 10.526 -4.180 1.00 91.50 84 GLU A O 1
ATOM 681 N N . TYR A 1 85 ? -8.702 10.458 -1.972 1.00 87.69 85 TYR A N 1
ATOM 682 C CA . TYR A 1 85 ? -7.645 11.466 -2.023 1.00 87.69 85 TYR A CA 1
ATOM 683 C C . TYR A 1 85 ? -6.476 11.036 -2.922 1.00 87.69 85 TYR A C 1
ATOM 685 O O . TYR A 1 85 ? -6.078 11.793 -3.802 1.00 87.69 85 TYR A O 1
ATOM 693 N N . LEU A 1 86 ? -5.947 9.819 -2.743 1.00 85.62 86 LEU A N 1
ATOM 694 C CA . LEU A 1 86 ? -4.833 9.300 -3.546 1.00 85.62 86 LEU A CA 1
ATOM 695 C C . LEU A 1 86 ? -5.194 9.193 -5.033 1.00 85.62 86 LEU A C 1
ATOM 697 O O . LEU A 1 86 ? -4.349 9.439 -5.887 1.00 85.62 86 LEU A O 1
ATOM 701 N N . LYS A 1 87 ? -6.443 8.845 -5.348 1.00 86.44 87 LYS A N 1
ATOM 702 C CA . LYS A 1 87 ? -6.950 8.773 -6.721 1.00 86.44 87 LYS A CA 1
ATOM 703 C C . LYS A 1 87 ? -7.007 10.152 -7.377 1.00 86.44 87 LYS A C 1
ATOM 705 O O . LYS A 1 87 ? -6.542 10.298 -8.506 1.00 86.44 87 LYS A O 1
ATOM 710 N N . LYS A 1 88 ? -7.526 11.158 -6.661 1.00 85.12 88 LYS A N 1
ATOM 711 C CA . LYS A 1 88 ? -7.549 12.556 -7.126 1.00 85.12 88 LYS A CA 1
ATOM 712 C C . LYS A 1 88 ? -6.133 13.087 -7.326 1.00 85.12 88 LYS A C 1
ATOM 714 O O . LYS A 1 88 ? -5.790 13.468 -8.434 1.00 85.12 88 LYS A O 1
ATOM 719 N N . ALA A 1 89 ? -5.282 12.957 -6.311 1.00 81.00 89 ALA A N 1
ATOM 720 C CA . ALA A 1 89 ? -3.890 13.402 -6.366 1.00 81.00 89 ALA A CA 1
ATOM 721 C C . ALA A 1 89 ? -3.027 12.635 -7.390 1.00 81.00 89 ALA A C 1
ATOM 723 O O . ALA A 1 89 ? -1.942 13.083 -7.730 1.00 81.00 89 ALA A O 1
ATOM 724 N N . SER A 1 90 ? -3.477 11.469 -7.864 1.00 76.69 90 SER A N 1
ATOM 725 C CA . SER A 1 90 ? -2.819 10.721 -8.940 1.00 76.69 90 SER A CA 1
ATOM 726 C C . SER A 1 90 ? -3.241 11.150 -10.345 1.00 76.69 90 SER A C 1
ATOM 728 O O . SER A 1 90 ? -2.629 10.693 -11.314 1.00 76.69 90 SER A O 1
ATOM 730 N N . SER A 1 91 ? -4.308 11.931 -10.465 1.00 72.56 91 SER A N 1
ATOM 731 C CA . SER A 1 91 ? -4.844 12.403 -11.746 1.00 72.56 91 SER A CA 1
ATOM 732 C C . SER A 1 91 ? -4.496 13.871 -12.019 1.00 72.56 91 SER A C 1
ATOM 734 O O . SER A 1 91 ? -4.737 14.346 -13.125 1.00 72.56 91 SER A O 1
ATOM 736 N N . GLU A 1 92 ? -3.970 14.568 -11.011 1.00 56.59 92 GLU A N 1
ATOM 737 C CA . GLU A 1 92 ? -3.496 15.959 -11.038 1.00 56.59 92 GLU A CA 1
ATOM 738 C C . GLU A 1 92 ? -1.974 16.005 -11.213 1.00 56.59 92 GLU A C 1
ATOM 740 O O . GLU A 1 92 ? -1.499 16.903 -11.942 1.00 56.59 92 GLU A O 1
#

Organism: NCBI:txid1036727

Secondary structure (DSSP, 8-state):
-HHHHHHHHHHHS--SS----TT-TTPBTT-SSS---HHHHHS--B--HHHHHHHHH-HHHHSTT----------HHHHHHHHHHHHHHTT-

Foldseek 3Di:
DVVVCVLVQVQVDDDDPTDQLAQVQQDQFPPDPDPWWPLRVPVRDGHDLVLQLVCQQPVCVSRPRTPRDDNHDPDSVVSNVVSVVSVVSRND

Radius of gyration: 12.1 Å; chains: 1; bounding box: 29×29×24 Å